Protein AF-A0A2V9Z255-F1 (afdb_monomer_lite)

Radius of gyration: 18.44 Å; chains: 1; bounding box: 31×56×34 Å

Structure (mmCIF, N/CA/C/O backbone):
data_AF-A0A2V9Z255-F1
#
_entry.id   AF-A0A2V9Z255-F1
#
loop_
_atom_site.group_PDB
_atom_site.id
_atom_site.type_symbol
_atom_site.label_atom_id
_atom_site.label_alt_id
_atom_site.label_comp_id
_atom_site.label_asym_id
_atom_site.label_entity_id
_atom_site.label_seq_id
_atom_site.pdbx_PDB_ins_code
_atom_site.Cartn_x
_atom_site.Cartn_y
_atom_site.Cartn_z
_atom_site.occupancy
_atom_site.B_iso_or_equiv
_atom_site.auth_seq_id
_atom_site.auth_comp_id
_atom_site.auth_asym_id
_atom_site.auth_atom_id
_atom_site.pdbx_PDB_model_num
ATOM 1 N N . THR A 1 1 ? -4.261 1.689 -5.167 1.00 88.06 1 THR A N 1
ATOM 2 C CA . THR A 1 1 ? -5.004 0.833 -4.212 1.00 88.06 1 THR A CA 1
ATOM 3 C C . THR A 1 1 ? -4.426 -0.573 -4.086 1.00 88.06 1 THR A C 1
ATOM 5 O O . THR A 1 1 ? -3.790 -1.055 -5.027 1.00 88.06 1 THR A O 1
ATOM 8 N N . LEU A 1 2 ? -4.643 -1.253 -2.950 1.00 86.38 2 LEU A N 1
ATOM 9 C CA . LEU A 1 2 ? -4.195 -2.644 -2.723 1.00 86.38 2 LEU A CA 1
ATOM 10 C C . LEU A 1 2 ? -4.740 -3.626 -3.774 1.00 86.38 2 LEU A C 1
ATOM 12 O O . LEU A 1 2 ? -4.022 -4.524 -4.223 1.00 86.38 2 LEU A O 1
ATOM 16 N N . ALA A 1 3 ? -5.986 -3.430 -4.212 1.00 87.44 3 ALA A N 1
ATOM 17 C CA . ALA A 1 3 ? -6.630 -4.239 -5.243 1.00 87.44 3 ALA A CA 1
ATOM 18 C C . ALA A 1 3 ? -5.812 -4.292 -6.543 1.00 87.44 3 ALA A C 1
ATOM 20 O O . ALA A 1 3 ? -5.696 -5.352 -7.163 1.00 87.44 3 ALA A O 1
ATOM 21 N N . HIS A 1 4 ? -5.196 -3.171 -6.936 1.00 87.06 4 HIS A N 1
ATOM 22 C CA . HIS A 1 4 ? -4.348 -3.112 -8.127 1.00 87.06 4 HIS A CA 1
ATOM 23 C C . HIS A 1 4 ? -3.100 -3.991 -7.997 1.00 87.06 4 HIS A C 1
ATOM 25 O O . HIS A 1 4 ? -2.727 -4.662 -8.959 1.00 87.06 4 HIS A O 1
ATOM 31 N N . VAL A 1 5 ? -2.482 -4.035 -6.814 1.00 84.31 5 VAL A N 1
ATOM 32 C CA . VAL A 1 5 ? -1.289 -4.860 -6.561 1.00 84.31 5 VAL A CA 1
ATOM 33 C C . VAL A 1 5 ? -1.634 -6.347 -6.638 1.00 84.31 5 VAL A C 1
ATOM 35 O O . VAL A 1 5 ? -0.939 -7.119 -7.295 1.00 84.31 5 VAL A O 1
ATOM 38 N N . ILE A 1 6 ? -2.744 -6.752 -6.021 1.00 85.88 6 ILE A N 1
ATOM 39 C CA . ILE A 1 6 ? -3.212 -8.145 -6.048 1.00 85.88 6 ILE A CA 1
ATOM 40 C C . ILE A 1 6 ? -3.549 -8.568 -7.477 1.00 85.88 6 ILE A C 1
ATOM 42 O O . ILE A 1 6 ? -3.111 -9.626 -7.934 1.00 85.88 6 ILE A O 1
ATOM 46 N N . ARG A 1 7 ? -4.278 -7.721 -8.213 1.00 85.31 7 ARG A N 1
ATOM 47 C CA . ARG A 1 7 ? -4.594 -7.969 -9.622 1.00 85.31 7 ARG A CA 1
ATOM 48 C C . ARG A 1 7 ? -3.327 -8.133 -10.458 1.00 85.31 7 ARG A C 1
ATOM 50 O O . ARG A 1 7 ? -3.270 -9.057 -11.262 1.00 85.31 7 ARG A O 1
ATOM 57 N N . PHE A 1 8 ? -2.316 -7.290 -10.246 1.00 85.81 8 PHE A N 1
ATOM 58 C CA . PHE A 1 8 ? -1.037 -7.394 -10.948 1.00 85.81 8 PHE A CA 1
ATOM 59 C C . PHE A 1 8 ? -0.391 -8.772 -10.756 1.00 85.81 8 PHE A C 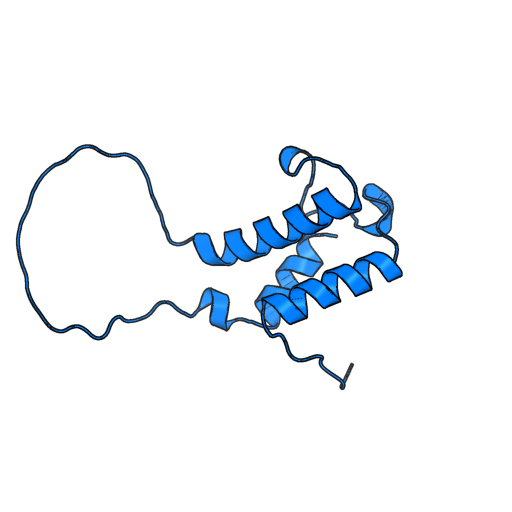1
ATOM 61 O O . PHE A 1 8 ? 0.016 -9.398 -11.732 1.00 85.81 8 PHE A O 1
ATOM 68 N N . VAL A 1 9 ? -0.341 -9.287 -9.524 1.00 83.75 9 VAL A N 1
ATOM 69 C CA . VAL A 1 9 ? 0.232 -10.619 -9.258 1.00 83.75 9 VAL A CA 1
ATOM 70 C C . VAL A 1 9 ? -0.549 -11.713 -9.980 1.00 83.75 9 VAL A C 1
ATOM 72 O O . VAL A 1 9 ? 0.060 -12.569 -10.619 1.00 83.75 9 VAL A O 1
ATOM 75 N N . HIS A 1 10 ? -1.881 -11.667 -9.934 1.00 82.62 10 HIS A N 1
ATOM 76 C CA . HIS A 1 10 ? -2.728 -12.632 -10.639 1.00 82.62 10 HIS A CA 1
ATOM 77 C C . HIS A 1 10 ? -2.555 -12.581 -12.161 1.00 82.62 10 HIS A C 1
ATOM 79 O O . HIS A 1 10 ? -2.532 -13.625 -12.806 1.00 82.62 10 HIS A O 1
ATOM 85 N N . GLU A 1 11 ? -2.401 -11.387 -12.730 1.00 83.81 11 GLU A N 1
ATOM 86 C CA . GLU A 1 11 ? -2.201 -11.193 -14.168 1.00 83.81 11 GLU A CA 1
ATOM 87 C C . GLU A 1 11 ? -0.827 -11.706 -14.625 1.00 83.81 11 GLU A C 1
ATOM 89 O O . GLU A 1 11 ? -0.701 -12.277 -15.706 1.00 83.81 11 GLU A O 1
ATOM 94 N N . ARG A 1 12 ? 0.202 -11.569 -13.778 1.00 83.31 12 ARG A N 1
ATOM 95 C CA . ARG A 1 12 ? 1.557 -12.071 -14.056 1.00 83.31 12 ARG A CA 1
ATOM 96 C C . ARG A 1 12 ? 1.749 -13.551 -13.767 1.00 83.31 12 ARG A C 1
ATOM 98 O O . ARG A 1 12 ? 2.636 -14.174 -14.345 1.00 83.31 12 ARG A O 1
ATOM 105 N N . ARG A 1 13 ? 0.970 -14.107 -12.844 1.00 77.38 13 ARG A N 1
ATOM 106 C CA . ARG A 1 13 ? 1.040 -15.510 -12.434 1.00 77.38 13 ARG A CA 1
ATOM 107 C C . ARG A 1 13 ? -0.347 -16.146 -12.483 1.00 77.38 13 ARG A C 1
ATOM 109 O O . ARG A 1 13 ? -0.860 -16.568 -11.441 1.00 77.38 13 ARG A O 1
ATOM 116 N N . PRO A 1 14 ? -0.932 -16.292 -13.686 1.00 70.69 14 PRO A N 1
ATOM 117 C CA . PRO A 1 14 ? -2.175 -17.039 -13.847 1.00 70.69 14 PRO A CA 1
ATOM 118 C C . PRO A 1 14 ? -2.009 -18.493 -13.376 1.00 70.69 14 PRO A C 1
ATOM 120 O O . PRO A 1 14 ? -2.962 -19.094 -12.886 1.00 70.69 14 PRO A O 1
ATOM 123 N N . ASP A 1 15 ? -0.785 -19.035 -13.405 1.00 68.19 15 ASP A N 1
ATOM 124 C CA . ASP A 1 15 ? -0.450 -20.370 -12.901 1.00 68.19 15 ASP A CA 1
ATOM 125 C C . ASP A 1 15 ? -0.790 -20.580 -11.422 1.00 68.19 15 ASP A C 1
ATOM 127 O O . ASP A 1 15 ? -1.116 -21.696 -11.037 1.00 68.19 15 ASP A O 1
ATOM 131 N N . LEU A 1 16 ? -0.759 -19.540 -10.578 1.00 64.12 16 LEU A N 1
ATOM 132 C CA . LEU A 1 16 ? -1.157 -19.673 -9.166 1.00 64.12 16 LEU A CA 1
ATOM 133 C C . LEU A 1 16 ? -2.663 -19.924 -9.018 1.00 64.12 16 LEU A C 1
ATOM 135 O O . LEU A 1 16 ? -3.098 -20.498 -8.029 1.00 64.12 16 LEU A O 1
ATOM 139 N N . VAL A 1 17 ? -3.456 -19.534 -10.017 1.00 57.59 17 VAL A N 1
ATOM 140 C CA . VAL A 1 17 ? -4.901 -19.791 -10.073 1.00 57.59 17 VAL A CA 1
ATOM 141 C C . VAL A 1 17 ? -5.192 -21.143 -10.740 1.00 57.59 17 VAL A C 1
ATOM 143 O O . VAL A 1 17 ? -6.193 -21.784 -10.435 1.00 57.59 17 VAL A O 1
ATOM 146 N N . VAL A 1 18 ? -4.311 -21.594 -11.641 1.00 51.31 18 VAL A N 1
ATOM 147 C CA . VAL A 1 18 ? -4.536 -22.755 -12.523 1.00 51.31 18 VAL A CA 1
ATOM 148 C C . VAL A 1 18 ? -3.829 -24.030 -12.042 1.00 51.31 18 VAL A C 1
ATOM 150 O O . VAL A 1 18 ? -4.185 -25.127 -12.474 1.00 51.31 18 VAL A O 1
ATOM 153 N N . LYS A 1 19 ? -2.874 -23.954 -11.104 1.00 45.94 19 LYS A N 1
ATOM 154 C CA . LYS A 1 19 ? -2.124 -25.118 -10.596 1.00 45.94 19 LYS A CA 1
ATOM 155 C C . LYS A 1 19 ? -2.935 -25.968 -9.609 1.00 45.94 19 LYS A C 1
ATOM 157 O O . LYS A 1 19 ? -2.490 -26.286 -8.511 1.00 45.94 19 LYS A O 1
ATOM 162 N N . ARG A 1 20 ? -4.112 -26.425 -10.036 1.00 53.50 20 ARG A N 1
ATOM 163 C CA . ARG A 1 20 ? -4.732 -27.636 -9.500 1.00 53.50 20 ARG A CA 1
ATOM 164 C C . ARG A 1 20 ? -5.508 -28.389 -10.583 1.00 53.50 20 ARG A C 1
ATOM 166 O O . ARG A 1 20 ? -6.722 -28.280 -10.659 1.00 53.50 20 ARG A O 1
ATOM 173 N N . ALA A 1 21 ? -4.795 -29.209 -11.361 1.00 45.38 21 ALA A N 1
ATOM 174 C CA . ALA A 1 21 ? -5.241 -30.535 -11.820 1.00 45.38 21 ALA A CA 1
ATOM 175 C C . ALA A 1 21 ? -4.093 -31.285 -12.541 1.00 45.38 21 ALA A C 1
ATOM 177 O O . ALA A 1 21 ? -3.373 -30.648 -13.306 1.00 45.38 21 ALA A O 1
ATOM 178 N N . PRO A 1 22 ? -3.954 -32.621 -12.427 1.00 47.88 22 PRO A N 1
ATOM 179 C CA . PRO A 1 22 ? -4.363 -33.535 -11.365 1.00 47.88 22 PRO A CA 1
ATOM 180 C C . PRO A 1 22 ? -3.158 -34.267 -10.738 1.00 47.88 22 PRO A C 1
ATOM 182 O O . PRO A 1 22 ? -2.069 -34.368 -11.298 1.00 47.88 22 PRO A O 1
ATOM 185 N N . GLN A 1 23 ? -3.392 -34.817 -9.552 1.00 38.81 23 GLN A N 1
ATOM 186 C CA . GLN A 1 23 ? -2.546 -35.844 -8.961 1.00 38.81 23 GLN A CA 1
ATOM 187 C C . GLN A 1 23 ? -2.462 -37.040 -9.917 1.00 38.81 23 GLN A C 1
ATOM 189 O O . GLN A 1 23 ? -3.486 -37.626 -10.270 1.00 38.81 23 GLN A O 1
ATOM 194 N N . THR A 1 24 ? -1.253 -37.428 -10.306 1.00 41.53 24 THR A N 1
ATOM 195 C CA . THR A 1 24 ? -0.995 -38.737 -10.903 1.00 41.53 24 THR A CA 1
ATOM 196 C C . THR A 1 24 ? -0.910 -39.757 -9.768 1.00 41.53 24 THR A C 1
ATOM 198 O O . THR A 1 24 ? 0.140 -39.925 -9.157 1.00 41.53 24 THR A O 1
ATOM 201 N N . ALA A 1 25 ? -2.023 -40.420 -9.459 1.00 46.50 25 ALA A N 1
ATOM 202 C CA . ALA A 1 25 ? -2.039 -41.662 -8.688 1.00 46.50 25 ALA A CA 1
ATOM 203 C C . ALA A 1 25 ? -3.243 -42.507 -9.145 1.00 46.50 25 ALA A C 1
ATOM 205 O O . ALA A 1 25 ? -4.384 -42.093 -8.931 1.00 46.50 25 ALA A O 1
ATOM 206 N N . PRO A 1 26 ? -3.036 -43.646 -9.827 1.00 53.69 26 PRO A N 1
ATOM 207 C CA . PRO A 1 26 ? -4.131 -44.540 -10.175 1.00 53.69 26 PRO A CA 1
ATOM 208 C C . PRO A 1 26 ? -4.541 -45.425 -8.981 1.00 53.69 26 PRO A C 1
ATOM 210 O O . PRO A 1 26 ? -3.678 -46.023 -8.344 1.00 53.69 26 PRO A O 1
ATOM 213 N N . ALA A 1 27 ? -5.867 -45.560 -8.798 1.00 46.50 27 ALA A N 1
ATOM 214 C CA . ALA A 1 27 ? -6.616 -46.540 -7.981 1.00 46.50 27 ALA A CA 1
ATOM 215 C C . ALA A 1 27 ? -6.504 -46.384 -6.440 1.00 46.50 27 ALA A C 1
ATOM 217 O O . ALA A 1 27 ? -5.434 -46.117 -5.919 1.00 46.50 27 ALA A O 1
ATOM 218 N N . VAL A 1 28 ? -7.556 -46.518 -5.615 1.00 44.88 28 VAL A N 1
ATOM 219 C CA . VAL A 1 28 ? -8.681 -47.475 -5.623 1.00 44.88 28 VAL A CA 1
ATOM 220 C C . VAL A 1 28 ? -9.889 -46.895 -4.849 1.00 44.88 28 VAL A C 1
ATOM 222 O O . VAL A 1 28 ? -9.733 -46.004 -4.017 1.00 44.88 28 VAL A O 1
ATOM 225 N N . GLN A 1 29 ? -11.086 -47.402 -5.151 1.00 50.16 29 GLN A N 1
ATOM 226 C CA . GLN A 1 29 ? -12.400 -47.020 -4.619 1.00 50.16 29 GLN A CA 1
ATOM 227 C C . GLN A 1 29 ? -12.668 -47.476 -3.165 1.00 50.16 29 GLN A C 1
ATOM 229 O O . GLN A 1 29 ? -12.099 -48.457 -2.703 1.00 50.16 29 GLN A O 1
ATOM 234 N N . GLU A 1 30 ? -13.663 -46.806 -2.564 1.00 59.50 30 GLU A N 1
ATOM 235 C CA . GLU A 1 30 ? -14.638 -47.318 -1.580 1.00 59.50 30 GLU A CA 1
ATOM 236 C C . GLU A 1 30 ? -14.212 -47.435 -0.101 1.00 59.50 30 GLU A C 1
ATOM 238 O O . GLU A 1 30 ? -13.622 -48.418 0.330 1.00 59.50 30 GLU A O 1
ATOM 243 N N . ASN A 1 31 ? -14.600 -46.432 0.703 1.00 44.09 31 ASN A N 1
ATOM 244 C CA . ASN A 1 31 ? -15.204 -46.653 2.023 1.00 44.09 31 ASN A CA 1
ATOM 245 C C . ASN A 1 31 ? -15.901 -45.388 2.554 1.00 44.09 31 ASN A C 1
ATOM 247 O O . ASN A 1 31 ? -15.313 -44.317 2.684 1.00 44.09 31 ASN A O 1
ATOM 251 N N . ILE A 1 32 ? -17.183 -45.551 2.868 1.00 57.16 32 ILE A N 1
ATOM 252 C CA . ILE A 1 32 ? -18.036 -44.621 3.608 1.00 57.16 32 ILE A CA 1
ATOM 253 C C . ILE A 1 32 ? -17.696 -44.651 5.106 1.00 57.16 32 ILE A C 1
ATOM 255 O O . ILE A 1 32 ? -17.856 -45.686 5.743 1.00 57.16 32 ILE A O 1
ATOM 259 N N . THR A 1 33 ? -17.341 -43.511 5.703 1.00 36.12 33 THR A N 1
ATOM 260 C CA . THR A 1 33 ? -17.457 -43.297 7.158 1.00 36.12 33 THR A CA 1
ATOM 261 C C . THR A 1 33 ? -17.802 -41.844 7.469 1.00 36.12 33 THR A C 1
ATOM 263 O O . THR A 1 33 ? -17.049 -40.920 7.167 1.00 36.12 33 THR A O 1
ATOM 266 N N . LEU A 1 34 ? -18.970 -41.680 8.087 1.00 53.22 34 LEU A N 1
ATOM 267 C CA . LEU A 1 34 ? -19.449 -40.487 8.768 1.00 53.22 34 LEU A CA 1
ATOM 268 C C . LEU A 1 34 ? -18.483 -40.129 9.911 1.00 53.22 34 LEU A C 1
ATOM 270 O O . LEU A 1 34 ? -18.348 -40.902 10.857 1.00 53.22 34 LEU A O 1
ATOM 274 N N . THR A 1 35 ? -17.854 -38.956 9.840 1.00 38.25 35 THR A N 1
ATOM 275 C CA . THR A 1 35 ? -17.196 -38.325 10.992 1.00 38.25 35 THR A CA 1
ATOM 276 C C . THR A 1 35 ? -17.330 -36.812 10.886 1.00 38.25 35 THR A C 1
ATOM 278 O O . THR A 1 35 ? -16.972 -36.199 9.885 1.00 38.25 35 THR A O 1
ATOM 281 N N . GLU A 1 36 ? -17.904 -36.252 11.939 1.00 53.16 36 GLU A N 1
ATOM 282 C CA . GLU A 1 36 ? -18.017 -34.844 12.285 1.00 53.16 36 GLU A CA 1
ATOM 283 C C . GLU A 1 36 ? -16.661 -34.122 12.227 1.00 53.16 36 GLU A C 1
ATOM 285 O O . GLU A 1 36 ? -15.732 -34.493 12.941 1.00 53.16 36 GLU A O 1
ATOM 290 N N . SER A 1 37 ? -16.550 -33.097 11.372 1.00 41.09 37 SER A N 1
ATOM 291 C CA . SER A 1 37 ? -15.573 -31.996 11.437 1.00 41.09 37 SER A CA 1
ATOM 292 C C . SER A 1 37 ? -15.965 -30.902 10.430 1.00 41.09 37 SER A C 1
ATOM 294 O O . SER A 1 37 ? -16.172 -31.161 9.248 1.00 41.09 37 SER A O 1
ATOM 296 N N . ILE A 1 38 ? -16.089 -29.672 10.916 1.00 48.81 38 ILE A N 1
ATOM 297 C CA . ILE A 1 38 ? -16.319 -28.424 10.170 1.00 48.81 38 ILE A CA 1
ATOM 298 C C . ILE A 1 38 ? -14.936 -27.754 9.991 1.00 48.81 38 ILE A C 1
ATOM 300 O O . ILE A 1 38 ? -14.106 -27.935 10.882 1.00 48.81 38 ILE A O 1
ATOM 304 N N . PRO A 1 39 ? -14.694 -26.825 9.045 1.00 57.16 39 PRO A N 1
ATOM 305 C CA . PRO A 1 39 ? -15.001 -26.752 7.608 1.00 57.16 39 PRO A CA 1
ATOM 306 C C . PRO A 1 39 ? -13.696 -26.642 6.773 1.00 57.16 39 PRO A C 1
ATOM 308 O O . PRO A 1 39 ? -12.702 -26.142 7.276 1.00 57.16 39 PRO A O 1
ATOM 311 N N . GLU A 1 40 ? -13.678 -26.954 5.471 1.00 39.34 40 GLU A N 1
ATOM 312 C CA . GLU A 1 40 ? -12.634 -26.382 4.589 1.00 39.34 40 GLU A CA 1
ATOM 313 C C . GLU A 1 40 ? -13.028 -26.448 3.102 1.00 39.34 40 GLU A C 1
ATOM 315 O O . GLU A 1 40 ? -12.815 -27.464 2.436 1.00 39.34 40 GLU A O 1
ATOM 320 N N . PRO A 1 41 ? -13.557 -25.360 2.512 1.00 43.25 41 PRO A N 1
ATOM 321 C CA . PRO A 1 41 ? -13.475 -25.179 1.074 1.00 43.25 41 PRO A CA 1
ATOM 322 C C . PRO A 1 41 ? -12.056 -24.698 0.735 1.00 43.25 41 PRO A C 1
ATOM 324 O O . PRO A 1 41 ? -11.788 -23.511 0.550 1.00 43.25 41 PRO A O 1
ATOM 327 N N . ILE A 1 42 ? -11.111 -25.634 0.638 1.00 45.47 42 ILE A N 1
ATOM 328 C CA . ILE A 1 42 ? -9.787 -25.399 0.043 1.00 45.47 42 ILE A CA 1
ATOM 329 C C . ILE A 1 42 ? -9.910 -25.236 -1.478 1.00 45.47 42 ILE A C 1
ATOM 331 O O . ILE A 1 42 ? -9.537 -26.102 -2.272 1.00 45.47 42 ILE A O 1
ATOM 335 N N . THR A 1 43 ? -10.476 -24.111 -1.900 1.00 44.94 43 THR A N 1
ATOM 336 C CA . THR A 1 43 ? -10.419 -23.625 -3.291 1.00 44.94 43 THR A CA 1
ATOM 337 C C . THR A 1 43 ? -10.156 -22.114 -3.359 1.00 44.94 43 THR A C 1
ATOM 339 O O . THR A 1 43 ? -9.907 -21.586 -4.433 1.00 44.94 43 THR A O 1
ATOM 342 N N . ALA A 1 44 ? -10.098 -21.425 -2.210 1.00 47.09 44 ALA A N 1
ATOM 343 C CA . ALA A 1 44 ? -9.683 -20.023 -2.112 1.00 47.09 44 ALA A CA 1
ATOM 344 C C . ALA A 1 44 ? -8.187 -19.837 -1.778 1.00 47.09 44 ALA A C 1
ATOM 346 O O . ALA A 1 44 ? -7.674 -18.733 -1.908 1.00 47.09 44 ALA A O 1
ATOM 347 N N . LYS A 1 45 ? -7.469 -20.897 -1.372 1.00 50.59 45 LYS A N 1
ATOM 348 C CA . LYS A 1 45 ? -6.181 -20.788 -0.660 1.00 50.59 45 LYS A CA 1
ATOM 349 C C . LYS A 1 45 ? -5.080 -20.067 -1.440 1.00 50.59 45 LYS A C 1
ATOM 351 O O . LYS A 1 45 ? -4.334 -19.332 -0.816 1.00 50.59 45 LYS A O 1
ATOM 356 N N . ASP A 1 46 ? -4.978 -20.206 -2.760 1.00 53.56 46 ASP A N 1
ATOM 357 C CA . ASP A 1 46 ? -3.916 -19.544 -3.538 1.00 53.56 46 ASP A CA 1
ATOM 358 C C . ASP A 1 46 ? -4.193 -18.053 -3.791 1.00 53.56 46 ASP A C 1
ATOM 360 O O . ASP A 1 46 ? -3.296 -17.223 -3.639 1.00 53.56 46 ASP A O 1
ATOM 364 N N . ALA A 1 47 ? -5.443 -17.687 -4.097 1.00 52.84 47 ALA A N 1
ATOM 365 C CA . ALA A 1 47 ? -5.847 -16.286 -4.236 1.00 52.84 47 ALA A CA 1
ATOM 366 C C . ALA A 1 47 ? -5.854 -15.564 -2.880 1.00 52.84 47 ALA A C 1
ATOM 368 O O . ALA A 1 47 ? -5.410 -14.420 -2.789 1.00 52.84 47 ALA A O 1
ATOM 369 N N . ASP A 1 48 ? -6.288 -16.245 -1.819 1.00 64.69 48 ASP A N 1
ATOM 370 C CA . ASP A 1 4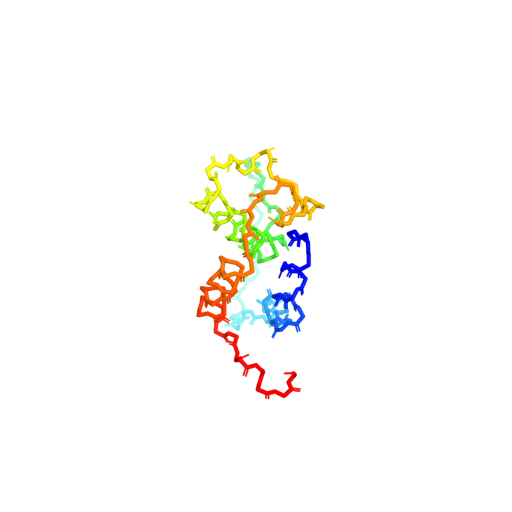8 ? -6.156 -15.750 -0.450 1.00 64.69 48 ASP A CA 1
ATOM 371 C C . ASP A 1 48 ? -4.693 -15.687 -0.009 1.00 64.69 48 ASP A C 1
ATOM 373 O O . ASP A 1 48 ? -4.327 -14.739 0.666 1.00 64.69 48 ASP A O 1
ATOM 377 N N . SER A 1 49 ? -3.819 -16.601 -0.447 1.00 75.50 49 SER A N 1
ATOM 378 C CA . SER A 1 49 ? -2.388 -16.548 -0.100 1.00 75.50 49 SER A CA 1
ATOM 379 C C . SER A 1 49 ? -1.690 -15.336 -0.707 1.00 75.50 49 SER A C 1
ATOM 381 O O . SER A 1 49 ? -0.835 -14.741 -0.054 1.00 75.50 49 SER A O 1
ATOM 383 N N . VAL A 1 50 ? -2.034 -14.952 -1.944 1.00 81.06 50 VAL A N 1
ATOM 384 C CA . VAL A 1 50 ? -1.524 -13.707 -2.542 1.00 81.06 50 VAL A CA 1
ATOM 385 C C . VAL A 1 50 ? -2.034 -12.508 -1.758 1.00 81.06 50 VAL A C 1
ATOM 387 O O . VAL A 1 50 ? -1.231 -11.697 -1.309 1.00 81.06 50 VAL A O 1
ATOM 390 N N . LYS A 1 51 ? -3.348 -12.413 -1.538 1.00 83.81 51 LYS A N 1
ATOM 391 C CA . LYS A 1 51 ? -3.958 -11.312 -0.780 1.00 83.81 51 LYS A CA 1
ATOM 392 C C . LYS A 1 51 ? -3.374 -11.182 0.625 1.00 83.81 51 LYS A C 1
ATOM 394 O O . LYS A 1 51 ? -2.925 -10.100 0.980 1.00 83.81 51 LYS A O 1
ATOM 399 N N . ASP A 1 52 ? -3.324 -12.270 1.387 1.00 84.81 52 ASP A N 1
ATOM 400 C CA . ASP A 1 52 ? -2.803 -12.309 2.756 1.00 84.81 52 ASP A CA 1
ATOM 401 C C . ASP A 1 52 ? -1.329 -11.891 2.797 1.00 84.81 52 ASP A C 1
ATOM 403 O O . ASP A 1 52 ? -0.930 -11.119 3.666 1.00 84.81 52 ASP A O 1
ATOM 407 N N . ARG A 1 53 ? -0.528 -12.275 1.790 1.00 85.19 53 ARG A N 1
ATOM 408 C CA . ARG A 1 53 ? 0.849 -11.783 1.662 1.00 85.19 53 ARG A CA 1
ATOM 409 C C . ARG A 1 53 ? 0.942 -10.298 1.357 1.00 85.19 53 ARG A C 1
ATOM 411 O O . ARG A 1 53 ? 1.747 -9.625 1.995 1.00 85.19 53 ARG A O 1
ATOM 418 N N . ILE A 1 54 ? 0.143 -9.782 0.423 1.00 85.25 54 ILE A N 1
ATOM 419 C CA . ILE A 1 54 ? 0.093 -8.342 0.140 1.00 85.25 54 ILE A CA 1
ATOM 420 C C . ILE A 1 54 ? -0.305 -7.583 1.410 1.00 85.25 54 ILE A C 1
ATOM 422 O O . ILE A 1 54 ? 0.404 -6.661 1.805 1.00 85.25 54 ILE A O 1
ATOM 426 N N . LEU A 1 55 ? -1.374 -8.005 2.093 1.00 87.19 55 LEU A N 1
ATOM 427 C CA . LEU A 1 55 ? -1.817 -7.390 3.343 1.00 87.19 55 LEU A CA 1
ATOM 428 C C . LEU A 1 55 ? -0.721 -7.457 4.409 1.00 87.19 55 LEU A C 1
ATOM 430 O O . LEU A 1 55 ? -0.424 -6.433 5.007 1.00 87.19 55 LEU A O 1
ATOM 434 N N . ALA A 1 56 ? -0.061 -8.600 4.606 1.00 86.88 56 ALA A N 1
ATOM 435 C CA . ALA A 1 56 ? 1.026 -8.735 5.574 1.00 86.88 56 ALA A CA 1
ATOM 436 C C . ALA A 1 56 ? 2.189 -7.764 5.304 1.00 86.88 56 ALA A C 1
ATOM 438 O O . ALA A 1 56 ? 2.717 -7.175 6.245 1.00 86.88 56 ALA A O 1
ATOM 439 N N . LEU A 1 57 ? 2.563 -7.545 4.036 1.00 86.56 57 LEU A N 1
ATOM 440 C CA . LEU A 1 57 ? 3.569 -6.535 3.697 1.00 86.56 57 LEU A CA 1
ATOM 441 C C . LEU A 1 57 ? 3.083 -5.116 4.020 1.00 86.56 57 LEU A C 1
ATOM 443 O O . LEU A 1 57 ? 3.857 -4.323 4.551 1.00 86.56 57 LEU A O 1
ATOM 447 N N . VAL A 1 58 ? 1.821 -4.782 3.727 1.00 85.12 58 VAL A N 1
ATOM 448 C CA . VAL A 1 58 ? 1.267 -3.460 4.070 1.00 85.12 58 VAL A CA 1
ATOM 449 C C . VAL A 1 58 ? 1.213 -3.270 5.584 1.00 85.12 58 VAL A C 1
ATOM 451 O O . VAL A 1 58 ? 1.606 -2.210 6.062 1.00 85.12 58 VAL A O 1
ATOM 454 N N . VAL A 1 59 ? 0.809 -4.289 6.345 1.00 89.06 59 VAL A N 1
ATOM 455 C CA . VAL A 1 59 ? 0.840 -4.292 7.819 1.00 89.06 59 VAL A CA 1
ATOM 456 C C . VAL A 1 59 ? 2.259 -4.017 8.313 1.00 89.06 59 VAL A C 1
ATOM 458 O O . VAL A 1 59 ? 2.454 -3.171 9.176 1.00 89.06 59 VAL A O 1
ATOM 461 N N . GLU A 1 60 ? 3.269 -4.677 7.741 1.00 86.56 60 GLU A N 1
ATOM 462 C CA . GLU A 1 60 ? 4.667 -4.465 8.126 1.00 86.56 60 GLU A CA 1
ATOM 463 C C . GLU A 1 60 ? 5.153 -3.043 7.803 1.00 86.56 60 GLU A C 1
ATOM 465 O O . GLU A 1 60 ? 5.899 -2.453 8.583 1.00 86.56 60 GLU A O 1
ATOM 470 N N . LYS A 1 61 ? 4.746 -2.470 6.661 1.00 83.56 61 LYS A N 1
ATOM 471 C CA . LYS A 1 61 ? 5.175 -1.120 6.259 1.00 83.56 61 LYS A CA 1
ATOM 472 C C . LYS A 1 61 ? 4.426 0.001 6.984 1.00 83.56 61 LYS A C 1
ATOM 474 O O . LYS A 1 61 ? 5.016 1.051 7.221 1.00 83.56 61 LYS A O 1
ATOM 479 N N . THR A 1 62 ? 3.143 -0.191 7.278 1.00 84.88 62 THR A N 1
ATOM 480 C CA . THR A 1 62 ? 2.247 0.864 7.791 1.00 84.88 62 THR A CA 1
ATOM 481 C C . THR A 1 62 ? 1.935 0.716 9.278 1.00 84.88 62 THR A C 1
ATOM 483 O O . THR A 1 62 ? 1.606 1.696 9.937 1.00 84.88 62 THR A O 1
ATOM 486 N N . GLY A 1 63 ? 2.036 -0.496 9.823 1.00 85.81 63 GLY A N 1
ATOM 487 C CA . GLY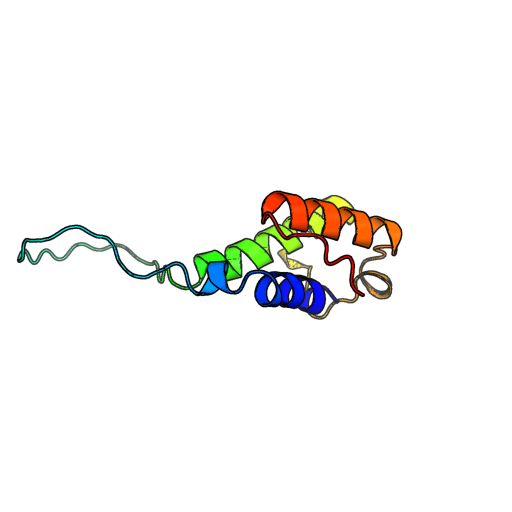 A 1 63 ? 1.634 -0.825 11.189 1.00 85.81 63 GLY A CA 1
ATOM 488 C C . GLY A 1 63 ? 0.125 -1.006 11.378 1.00 85.81 63 GLY A C 1
ATOM 489 O O . GLY A 1 63 ? -0.300 -1.345 12.482 1.00 85.81 63 GLY A O 1
ATOM 490 N N . TYR A 1 64 ? -0.693 -0.810 10.337 1.00 87.00 64 TYR A N 1
ATOM 491 C CA . TYR A 1 64 ? -2.130 -1.048 10.434 1.00 87.00 64 TYR A CA 1
ATOM 492 C C . TYR A 1 64 ? -2.423 -2.546 10.480 1.00 87.00 64 TYR A C 1
ATOM 494 O O . TYR A 1 64 ? -1.830 -3.303 9.713 1.00 87.00 64 TYR A O 1
ATOM 502 N N . PRO A 1 65 ? -3.340 -3.000 11.347 1.00 85.69 65 PRO A N 1
ATOM 503 C CA . PRO A 1 65 ? -3.750 -4.394 11.363 1.00 85.69 65 PRO A CA 1
ATOM 504 C C . PRO A 1 65 ? -4.482 -4.741 10.065 1.00 85.69 65 PRO A C 1
ATOM 506 O O . PRO A 1 65 ? -5.204 -3.917 9.505 1.00 85.69 65 PRO A O 1
ATOM 509 N N . LYS A 1 66 ? -4.342 -5.993 9.618 1.00 83.81 66 LYS A N 1
ATOM 510 C CA . LYS A 1 66 ? -4.978 -6.492 8.390 1.00 83.81 66 LYS A CA 1
ATOM 511 C C . LYS A 1 66 ? -6.495 -6.278 8.364 1.00 83.81 66 LYS A C 1
ATOM 513 O O . LYS A 1 66 ? -7.039 -6.019 7.303 1.00 83.81 66 LYS A O 1
ATOM 518 N N . ASP A 1 67 ? -7.152 -6.320 9.522 1.00 84.94 67 ASP A N 1
ATOM 519 C CA . ASP A 1 67 ? -8.597 -6.112 9.667 1.00 84.94 67 ASP A CA 1
ATOM 520 C C . ASP A 1 67 ? -9.041 -4.657 9.414 1.00 84.94 67 ASP A C 1
ATOM 522 O O . ASP A 1 67 ? -10.224 -4.411 9.204 1.00 84.94 67 ASP A O 1
ATOM 526 N N . MET A 1 68 ? -8.112 -3.692 9.429 1.00 85.19 68 MET A N 1
ATOM 527 C CA . MET A 1 68 ? -8.371 -2.289 9.064 1.00 85.19 68 MET A CA 1
ATOM 528 C C . MET A 1 68 ? -7.917 -1.947 7.640 1.00 85.19 68 MET A C 1
ATOM 530 O O . MET A 1 68 ? -8.159 -0.834 7.178 1.00 85.19 68 MET A O 1
ATOM 534 N N . LEU A 1 69 ? -7.244 -2.872 6.951 1.00 87.00 69 LEU A N 1
ATOM 535 C CA . LEU A 1 69 ? -6.776 -2.669 5.587 1.00 87.00 69 LEU A CA 1
ATOM 536 C C . LEU A 1 69 ? -7.829 -3.161 4.595 1.00 87.00 69 LEU A C 1
ATOM 538 O O . LEU A 1 69 ? -8.122 -4.354 4.538 1.00 87.00 69 LEU A O 1
ATOM 542 N N . ASP A 1 70 ? -8.346 -2.248 3.774 1.00 86.81 70 ASP A N 1
ATOM 543 C CA . ASP A 1 70 ? -9.245 -2.587 2.672 1.00 86.81 70 ASP A CA 1
ATOM 544 C C . ASP A 1 70 ? -8.495 -2.639 1.332 1.00 86.81 70 ASP A C 1
ATOM 546 O O . ASP A 1 70 ? -7.465 -1.990 1.128 1.00 86.81 70 ASP A O 1
ATOM 550 N N . LEU A 1 71 ? -9.024 -3.419 0.392 1.00 85.38 71 LEU A N 1
ATOM 551 C CA . LEU A 1 71 ? -8.481 -3.539 -0.957 1.00 85.38 71 LEU A CA 1
ATOM 552 C C . LEU A 1 71 ? -8.665 -2.249 -1.762 1.00 85.38 71 LEU A C 1
ATOM 554 O O . LEU A 1 71 ? -7.873 -1.981 -2.672 1.00 85.38 71 LEU A O 1
ATOM 558 N N . ASP A 1 72 ? -9.691 -1.469 -1.431 1.00 89.00 72 ASP A N 1
ATOM 559 C CA . ASP A 1 72 ? -9.984 -0.200 -2.094 1.00 89.00 72 ASP A CA 1
ATOM 560 C C . ASP A 1 72 ? -9.130 0.964 -1.573 1.00 89.00 72 ASP A C 1
ATOM 562 O O . ASP A 1 72 ? -8.977 1.955 -2.281 1.00 89.00 72 ASP A O 1
ATOM 566 N N . LEU A 1 73 ? -8.494 0.819 -0.399 1.00 87.88 73 LEU A N 1
ATOM 567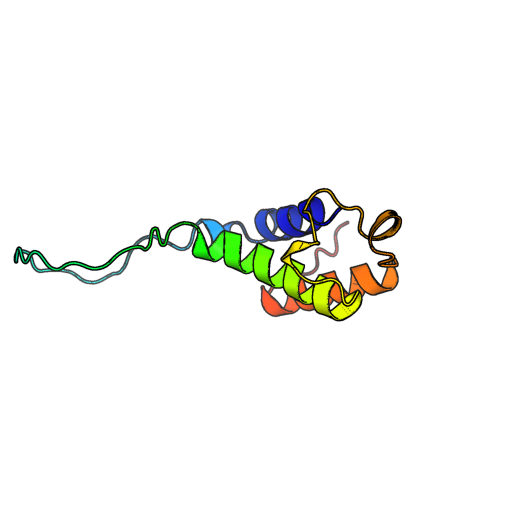 C CA . LEU A 1 73 ? -7.636 1.866 0.163 1.00 87.88 73 LEU A CA 1
ATOM 568 C C . LEU A 1 73 ? -6.504 2.215 -0.794 1.00 87.88 73 LEU A C 1
ATOM 570 O O . LEU A 1 73 ? -5.821 1.334 -1.346 1.00 87.88 73 LEU A O 1
ATOM 574 N N . ASP A 1 74 ? -6.278 3.513 -0.967 1.00 88.19 74 ASP A N 1
ATOM 575 C CA . ASP A 1 74 ? -5.158 3.991 -1.738 1.00 88.19 74 ASP A CA 1
ATOM 576 C C . ASP A 1 74 ? -3.852 3.875 -0.954 1.00 88.19 74 ASP A C 1
ATOM 578 O O . ASP A 1 74 ? -3.741 4.229 0.220 1.00 88.19 74 ASP A O 1
ATOM 582 N N . LEU A 1 75 ? -2.833 3.349 -1.634 1.00 85.75 75 LEU A N 1
ATOM 583 C CA . LEU A 1 75 ? -1.543 3.106 -1.009 1.00 85.75 75 LEU A CA 1
ATOM 584 C C . LEU A 1 75 ? -0.886 4.427 -0.615 1.00 85.75 75 LEU A C 1
ATOM 586 O O . LEU A 1 75 ? -0.339 4.502 0.474 1.00 85.75 75 LEU A O 1
ATOM 590 N N . GLU A 1 76 ? -0.970 5.462 -1.446 1.00 88.44 76 GLU A N 1
ATOM 591 C CA . GLU A 1 76 ? -0.312 6.742 -1.189 1.00 88.44 76 GLU A CA 1
ATOM 592 C C . GLU A 1 76 ? -1.200 7.665 -0.347 1.00 88.44 76 GLU A C 1
ATOM 594 O O . GLU A 1 76 ? -0.735 8.207 0.655 1.00 88.44 76 GLU A O 1
ATOM 599 N N . ALA A 1 77 ? -2.479 7.802 -0.711 1.00 88.56 77 ALA A N 1
ATOM 600 C CA . ALA A 1 77 ? -3.373 8.772 -0.081 1.00 88.56 77 ALA A CA 1
ATOM 601 C C . ALA A 1 77 ? -3.933 8.315 1.276 1.00 88.56 77 ALA A C 1
ATOM 603 O O . ALA A 1 77 ? -3.977 9.120 2.205 1.00 88.56 77 ALA A O 1
ATOM 604 N N . ASP A 1 78 ? -4.332 7.046 1.413 1.00 88.25 78 ASP A N 1
ATOM 605 C CA . ASP A 1 78 ? -4.941 6.542 2.654 1.00 88.25 78 ASP A CA 1
ATOM 606 C C . ASP A 1 78 ? -3.908 5.901 3.586 1.00 88.25 78 ASP A C 1
ATOM 608 O O . ASP A 1 78 ? -3.992 6.029 4.807 1.00 88.25 78 ASP A O 1
ATOM 612 N N . LEU A 1 79 ? -2.918 5.209 3.015 1.00 85.62 79 LEU A N 1
ATOM 613 C CA . LEU A 1 79 ? -1.949 4.414 3.773 1.00 85.62 79 LEU A CA 1
ATOM 614 C C . LEU A 1 79 ? -0.556 5.053 3.880 1.00 85.62 79 LEU A C 1
ATOM 616 O O . LEU A 1 79 ? 0.294 4.527 4.601 1.00 85.62 79 LEU A O 1
ATOM 620 N N . GLY A 1 80 ? -0.296 6.172 3.192 1.00 85.19 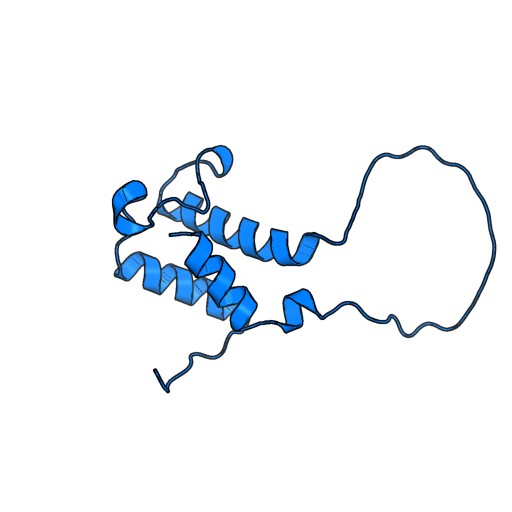80 GLY A N 1
ATOM 621 C CA . GLY A 1 80 ? 0.993 6.878 3.253 1.00 85.19 80 GLY A CA 1
ATOM 622 C C . GLY A 1 80 ? 2.185 6.059 2.728 1.00 85.19 80 GLY A C 1
ATOM 623 O O . GLY A 1 80 ? 3.326 6.217 3.176 1.00 85.19 80 GLY A O 1
ATOM 624 N N . VAL A 1 81 ? 1.927 5.123 1.816 1.00 86.44 81 VAL A N 1
ATOM 625 C CA . VAL A 1 81 ? 2.918 4.281 1.143 1.00 86.44 81 VAL A CA 1
ATOM 626 C C . VAL A 1 81 ? 3.443 5.012 -0.091 1.00 86.44 81 VAL A C 1
ATOM 628 O O . VAL A 1 81 ? 2.865 4.947 -1.176 1.00 86.44 81 VAL A O 1
ATOM 631 N N . ASP A 1 82 ? 4.588 5.667 0.084 1.00 89.62 82 ASP A N 1
ATOM 632 C CA . ASP A 1 82 ? 5.323 6.360 -0.976 1.00 89.62 82 ASP A CA 1
ATOM 633 C C . ASP A 1 82 ? 5.661 5.450 -2.174 1.00 89.62 82 ASP A C 1
ATOM 635 O O . ASP A 1 82 ? 5.785 4.227 -2.050 1.00 89.62 82 ASP A O 1
ATOM 639 N N . THR A 1 83 ? 5.941 6.057 -3.330 1.00 86.62 83 THR A N 1
ATOM 640 C CA . THR A 1 83 ? 6.349 5.350 -4.562 1.00 86.62 83 THR A CA 1
ATOM 641 C C . THR A 1 83 ? 7.596 4.474 -4.385 1.00 86.62 83 THR A C 1
ATOM 643 O O . THR A 1 83 ? 7.685 3.398 -4.979 1.00 86.62 83 THR A O 1
ATOM 646 N N . VAL A 1 84 ? 8.532 4.878 -3.518 1.00 87.38 84 VAL A N 1
ATOM 647 C CA . VAL A 1 84 ? 9.717 4.079 -3.156 1.00 87.38 84 VAL A CA 1
ATOM 648 C C . VAL A 1 84 ? 9.310 2.820 -2.385 1.00 87.38 84 VAL A C 1
ATOM 650 O O . VAL A 1 84 ? 9.716 1.721 -2.756 1.00 87.38 84 VAL A O 1
ATOM 653 N N . LYS A 1 85 ? 8.446 2.955 -1.370 1.00 85.12 85 LYS A N 1
ATOM 654 C CA . LYS A 1 85 ? 7.955 1.821 -0.568 1.00 85.12 85 LYS A CA 1
ATOM 655 C C . LYS A 1 85 ? 7.116 0.862 -1.407 1.00 85.12 85 LYS A C 1
ATOM 657 O O . LYS A 1 85 ? 7.233 -0.350 -1.252 1.00 85.12 85 LYS A O 1
ATOM 662 N N . GLN A 1 86 ? 6.306 1.388 -2.327 1.00 84.62 86 GLN A N 1
ATOM 663 C CA . GLN A 1 86 ? 5.598 0.569 -3.308 1.00 84.62 86 GLN A CA 1
ATOM 664 C C . GLN A 1 86 ? 6.583 -0.239 -4.154 1.00 84.62 86 GLN A C 1
ATOM 666 O O . GLN A 1 86 ? 6.427 -1.453 -4.267 1.00 84.62 86 GLN A O 1
ATOM 671 N N . ALA A 1 87 ? 7.625 0.390 -4.706 1.00 86.50 87 ALA A N 1
ATOM 672 C CA . ALA A 1 87 ? 8.624 -0.314 -5.507 1.00 86.50 87 ALA A CA 1
ATOM 673 C C . ALA A 1 87 ? 9.330 -1.435 -4.721 1.00 86.50 87 ALA A C 1
ATOM 675 O O . ALA A 1 87 ? 9.544 -2.515 -5.273 1.00 86.50 87 ALA A O 1
ATOM 676 N N . GLU A 1 88 ? 9.641 -1.217 -3.439 1.00 87.44 88 GLU A N 1
ATOM 677 C CA . GLU A 1 88 ? 10.187 -2.252 -2.549 1.00 87.44 88 GLU A CA 1
ATOM 678 C C . GLU A 1 88 ? 9.189 -3.386 -2.285 1.00 87.44 88 GLU A C 1
ATOM 680 O O . GLU A 1 88 ? 9.546 -4.562 -2.342 1.00 87.44 88 GLU A O 1
ATOM 685 N N . MET A 1 89 ? 7.918 -3.059 -2.060 1.00 84.88 89 MET A N 1
ATOM 686 C CA . MET A 1 89 ? 6.866 -4.052 -1.867 1.00 84.88 89 MET A CA 1
ATOM 687 C C . MET A 1 89 ? 6.703 -4.929 -3.116 1.00 84.88 89 MET A C 1
ATOM 689 O O . MET A 1 89 ? 6.751 -6.156 -3.031 1.00 84.88 89 MET A O 1
ATOM 693 N N . PHE A 1 90 ? 6.599 -4.311 -4.297 1.00 83.88 90 PHE A N 1
ATOM 694 C CA . PHE A 1 90 ? 6.569 -5.013 -5.581 1.00 83.88 90 PHE A CA 1
ATOM 695 C C . PHE A 1 90 ? 7.842 -5.832 -5.819 1.00 83.88 90 PHE A C 1
ATOM 697 O O . PHE A 1 90 ? 7.762 -6.908 -6.414 1.00 83.88 90 PHE A O 1
ATOM 704 N N . ALA A 1 91 ? 9.002 -5.362 -5.345 1.00 85.94 91 ALA A N 1
ATOM 705 C CA . ALA A 1 91 ? 10.260 -6.097 -5.399 1.00 85.94 91 ALA A CA 1
ATOM 706 C C . ALA A 1 91 ? 10.236 -7.379 -4.552 1.00 85.94 91 ALA A C 1
ATOM 708 O O . ALA A 1 91 ? 10.603 -8.444 -5.043 1.00 85.94 91 ALA A O 1
ATOM 709 N N . ALA A 1 92 ? 9.731 -7.310 -3.324 1.00 85.81 92 ALA A N 1
ATOM 710 C CA . ALA A 1 92 ? 9.572 -8.493 -2.488 1.00 85.81 92 ALA A CA 1
ATOM 711 C C . ALA A 1 92 ? 8.556 -9.477 -3.095 1.00 85.81 92 ALA A C 1
ATOM 713 O O . ALA A 1 92 ? 8.805 -10.678 -3.170 1.00 85.81 92 ALA A O 1
ATOM 714 N N . ILE A 1 93 ? 7.430 -8.970 -3.607 1.00 84.12 93 ILE A N 1
ATOM 715 C CA . ILE A 1 93 ? 6.388 -9.783 -4.249 1.00 84.12 93 ILE A CA 1
ATOM 716 C C . ILE A 1 93 ? 6.941 -10.525 -5.472 1.00 84.12 93 ILE A C 1
ATOM 718 O O . ILE A 1 93 ? 6.725 -11.730 -5.605 1.00 84.12 93 ILE A O 1
ATOM 722 N N . ARG A 1 94 ? 7.679 -9.846 -6.364 1.00 82.75 94 ARG A N 1
ATOM 723 C CA . ARG A 1 94 ? 8.271 -10.510 -7.540 1.00 82.75 94 ARG A CA 1
ATOM 724 C C . ARG A 1 94 ? 9.273 -11.592 -7.143 1.00 82.75 94 ARG A C 1
ATOM 726 O O . ARG A 1 94 ? 9.330 -12.613 -7.818 1.00 82.75 94 ARG A O 1
ATOM 733 N N . GLU A 1 95 ? 10.032 -11.399 -6.065 1.00 84.44 95 GLU A N 1
ATOM 734 C CA . GLU A 1 95 ? 10.995 -12.396 -5.593 1.00 84.44 95 GLU A CA 1
ATOM 735 C C . GLU A 1 95 ? 10.280 -13.621 -5.018 1.00 84.44 95 GLU A C 1
ATOM 737 O O . GLU A 1 95 ? 10.573 -14.744 -5.427 1.00 84.44 95 GLU A O 1
ATOM 742 N N . ILE A 1 96 ? 9.275 -13.407 -4.161 1.00 81.31 96 ILE A N 1
ATOM 743 C CA . ILE A 1 96 ? 8.477 -14.474 -3.536 1.00 81.31 96 ILE A CA 1
ATOM 744 C C . ILE A 1 96 ? 7.760 -15.320 -4.591 1.00 81.31 96 ILE A C 1
ATOM 746 O O . ILE A 1 96 ? 7.789 -16.550 -4.538 1.00 81.31 96 ILE A O 1
ATOM 750 N N . TYR A 1 97 ? 7.115 -14.669 -5.560 1.00 80.19 97 TYR A N 1
ATOM 751 C CA . TYR A 1 97 ? 6.330 -15.351 -6.587 1.00 80.19 97 TYR A CA 1
ATOM 752 C C . TYR A 1 97 ? 7.127 -15.668 -7.851 1.00 80.19 97 TYR A C 1
ATOM 754 O O . TYR A 1 97 ? 6.543 -16.157 -8.817 1.00 80.19 97 TYR A O 1
ATOM 762 N N . ASN A 1 98 ? 8.440 -15.417 -7.855 1.00 79.81 98 ASN A N 1
ATOM 763 C CA . ASN A 1 98 ? 9.324 -15.597 -9.005 1.00 79.81 98 ASN A CA 1
ATOM 764 C C . ASN A 1 98 ? 8.719 -14.995 -10.293 1.00 79.81 98 ASN A C 1
ATOM 766 O O . ASN A 1 98 ? 8.541 -15.670 -11.308 1.00 79.81 98 ASN A O 1
ATOM 770 N N . ILE A 1 99 ? 8.300 -13.731 -10.205 1.00 77.94 99 ILE A N 1
ATOM 771 C CA . ILE A 1 99 ? 7.732 -12.967 -11.318 1.00 77.94 99 ILE A CA 1
ATOM 772 C C . ILE A 1 99 ? 8.895 -12.302 -12.063 1.00 77.94 99 ILE A C 1
ATOM 774 O O . ILE A 1 99 ? 9.610 -11.502 -11.453 1.00 77.94 99 ILE A O 1
ATOM 778 N N . PRO A 1 100 ? 9.106 -12.589 -13.359 1.00 72.19 100 PRO A N 1
ATOM 779 C CA . PRO A 1 100 ? 10.129 -11.901 -14.133 1.00 72.19 100 PRO A CA 1
ATOM 780 C C . PRO A 1 100 ? 9.802 -10.406 -14.219 1.00 72.19 100 PRO A C 1
ATOM 782 O O . PRO A 1 100 ? 8.648 -10.010 -14.409 1.00 72.19 100 PRO A O 1
ATOM 785 N N . ARG A 1 101 ? 10.826 -9.562 -14.055 1.00 64.94 101 ARG A N 1
ATOM 786 C CA . ARG A 1 101 ? 10.695 -8.122 -14.282 1.00 64.94 101 ARG A CA 1
ATOM 787 C C . ARG A 1 101 ? 10.470 -7.931 -15.777 1.00 64.94 101 ARG A C 1
ATOM 789 O O . ARG A 1 101 ? 11.365 -8.217 -16.560 1.00 64.94 101 ARG A O 1
ATOM 796 N N . ASP A 1 102 ? 9.284 -7.485 -16.173 1.00 63.03 102 ASP A N 1
ATOM 797 C CA . ASP A 1 102 ? 9.075 -7.071 -17.560 1.00 63.03 102 ASP A CA 1
ATOM 798 C C . ASP A 1 102 ? 9.925 -5.831 -17.821 1.00 63.03 102 ASP A C 1
ATOM 800 O O . ASP A 1 102 ? 9.680 -4.770 -17.249 1.00 63.03 102 ASP A O 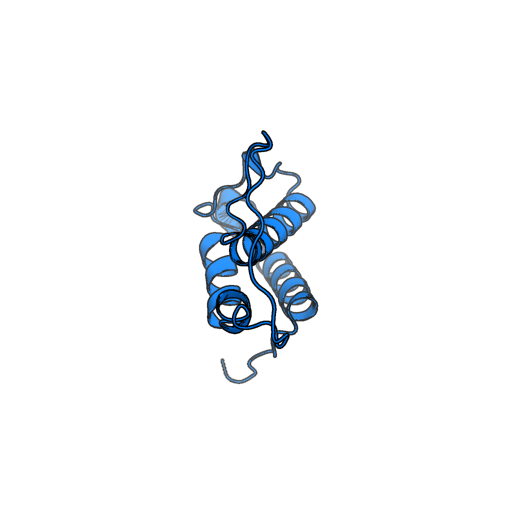1
ATOM 804 N N . GLU A 1 103 ? 10.936 -5.983 -18.669 1.00 60.47 103 GLU A N 1
ATOM 805 C CA . GLU A 1 103 ? 11.824 -4.900 -19.105 1.00 60.47 103 GLU A CA 1
ATOM 806 C C . GLU A 1 103 ? 11.214 -4.073 -20.253 1.00 60.47 103 GLU A C 1
ATOM 808 O O . GLU A 1 103 ? 11.849 -3.157 -20.761 1.00 60.47 103 GLU A O 1
ATOM 813 N N . ASN A 1 104 ? 9.981 -4.387 -20.668 1.00 52.22 104 ASN A N 1
ATOM 814 C CA . ASN A 1 104 ? 9.353 -3.865 -21.885 1.00 52.22 104 ASN A CA 1
ATOM 815 C C . ASN A 1 104 ? 8.198 -2.876 -21.617 1.00 52.22 104 ASN A C 1
ATOM 817 O O . ASN A 1 104 ? 7.238 -2.828 -22.387 1.00 52.22 104 ASN A O 1
ATOM 821 N N . ARG A 1 105 ? 8.237 -2.135 -20.500 1.00 53.03 105 ARG A N 1
ATOM 822 C CA . ARG A 1 105 ? 7.154 -1.233 -20.067 1.00 53.03 105 ARG A CA 1
ATOM 823 C C . ARG A 1 105 ? 7.661 0.155 -19.712 1.00 53.03 105 ARG A C 1
ATOM 825 O O . ARG A 1 105 ? 8.717 0.236 -19.050 1.00 53.03 105 ARG A O 1
#

Sequence (105 aa):
TLAHVIRFVHERRPDLVVKRAPQTAPAVQENITLTESIPEPITAKDADSVKDRILALVVEKTGYPKDMLDLDLDLEADLGVDTVKQAEMFAAIREIYNIPRDENR

pLDDT: mean 72.12, std 17.36, range [36.12, 89.62]

Foldseek 3Di:
DQLVVLVVLCVQCVVLLVPDDDDPDDDDDDDDDDDDDDDDPPNCCSSVVSSVLSLVLLCVVQVDDSVPDDSPDDCCPRRVQDPVNVVVSSVVSCVVSVGDDPPPD

Secondary structure (DSSP, 8-state):
-HHHHHHHHHHH-THHHH-----------------------TTSHHHHHHHHHHHHHHHHHH---GGG--SSS-TTTTT---HHHHHHHHHHHHHHTT----S--